Protein AF-A0A3A9JM40-F1 (afdb_monomer_lite)

Sequence (84 aa):
MSALQYAPPLSDLDLAWEITSRVLHE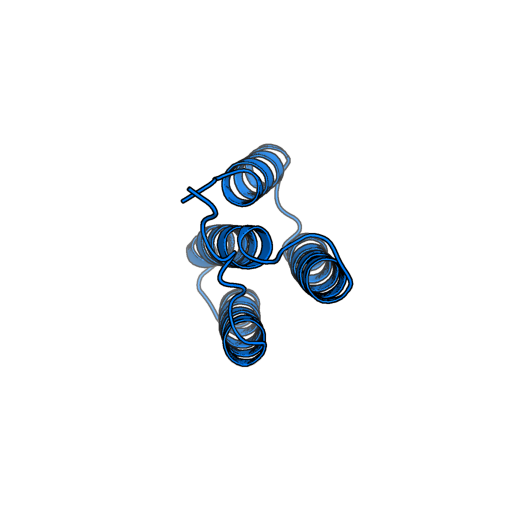GAEDTRMPALCLMACIVAKYPLGVLQDLAEDMLSTFIAEAKPTADEIDLIRYFRASEV

pLDDT: mean 87.58, std 12.85, range [39.94, 96.06]

Foldseek 3Di:
DDDPLDQDDVVVLVVLLVVLVCCLPPNDLVVNLVSLLVLLLNLLSHPPDDVNVVSVVSSVVSCVSNVDDPVSVVSSVVSNPDPD

Organism: NCBI:txid2478470

Radius of gyration: 12.87 Å; chains: 1; bounding box: 39×20×29 Å

Structure (mmCIF, N/CA/C/O backbone):
data_AF-A0A3A9JM40-F1
#
_entry.id   AF-A0A3A9JM40-F1
#
loop_
_atom_site.group_PDB
_atom_site.id
_atom_site.type_symbol
_atom_site.label_atom_id
_atom_site.label_alt_id
_atom_site.label_comp_id
_atom_site.label_asym_id
_atom_site.label_entity_id
_atom_site.label_seq_id
_atom_site.pdbx_PDB_ins_code
_atom_site.Cartn_x
_atom_site.Cartn_y
_atom_site.Cartn_z
_atom_site.occupancy
_atom_site.B_iso_or_equiv
_atom_site.auth_seq_id
_atom_site.auth_comp_id
_atom_site.auth_asym_id
_atom_site.auth_atom_id
_atom_site.pdbx_PDB_model_num
ATOM 1 N N . MET A 1 1 ? -27.158 1.615 13.691 1.00 39.94 1 MET A N 1
ATOM 2 C CA . MET A 1 1 ? -26.449 0.343 13.935 1.00 39.94 1 MET A CA 1
ATOM 3 C C . MET A 1 1 ? -24.975 0.682 14.004 1.00 39.94 1 MET A C 1
ATOM 5 O O . MET A 1 1 ? -24.445 1.129 13.000 1.00 39.94 1 MET A O 1
ATOM 9 N N . SER A 1 2 ? -24.363 0.616 15.188 1.00 47.50 2 SER A N 1
ATOM 10 C CA . SER A 1 2 ? -22.927 0.874 15.324 1.00 47.50 2 SER A CA 1
ATOM 11 C C . SER A 1 2 ? -22.199 -0.359 14.804 1.00 47.50 2 SER A C 1
ATOM 13 O O . SER A 1 2 ? -22.246 -1.405 15.454 1.00 47.50 2 SER A O 1
ATOM 15 N N . ALA A 1 3 ? -21.624 -0.278 13.604 1.00 50.84 3 ALA A N 1
ATOM 16 C CA . ALA A 1 3 ? -20.628 -1.251 13.194 1.00 50.84 3 ALA A CA 1
ATOM 17 C C . ALA A 1 3 ? -19.470 -1.080 14.177 1.00 50.84 3 ALA A C 1
ATOM 19 O O . ALA A 1 3 ? -18.855 -0.017 14.227 1.00 50.84 3 ALA A O 1
ATOM 20 N N . LEU A 1 4 ? -19.231 -2.086 15.019 1.00 50.94 4 LEU A N 1
ATOM 21 C CA . LEU A 1 4 ? -17.956 -2.197 15.713 1.00 50.94 4 LEU A CA 1
ATOM 22 C C . LEU A 1 4 ? -16.889 -2.088 14.621 1.00 50.94 4 LEU A C 1
ATOM 24 O O . LEU A 1 4 ? -16.816 -2.966 13.763 1.00 50.94 4 LEU A O 1
ATOM 28 N N . GLN A 1 5 ? -16.166 -0.966 14.590 1.00 61.91 5 GLN A N 1
ATOM 29 C CA . GLN A 1 5 ? -15.084 -0.739 13.641 1.00 61.91 5 GLN A CA 1
ATOM 30 C C . GLN A 1 5 ? -14.020 -1.790 13.938 1.00 61.91 5 GLN A C 1
ATOM 32 O O . GLN A 1 5 ? -13.252 -1.671 14.891 1.00 61.91 5 GLN A O 1
ATOM 37 N N . TYR A 1 6 ? -14.055 -2.878 13.176 1.00 62.88 6 TYR A N 1
ATOM 38 C CA . TYR A 1 6 ? -13.011 -3.880 13.187 1.00 62.88 6 TYR A CA 1
ATOM 39 C C . TYR A 1 6 ? -11.759 -3.220 12.614 1.00 62.88 6 TYR A C 1
ATOM 41 O O . TYR A 1 6 ? -11.714 -2.906 11.427 1.00 62.88 6 TYR A O 1
ATOM 49 N N . ALA A 1 7 ? -10.773 -2.974 13.471 1.00 62.38 7 ALA A N 1
ATOM 50 C CA . ALA A 1 7 ? -9.429 -2.651 13.027 1.00 62.38 7 ALA A CA 1
ATOM 51 C C . ALA A 1 7 ? -8.685 -3.975 12.784 1.00 62.38 7 ALA A C 1
ATOM 53 O O . ALA A 1 7 ? -8.748 -4.855 13.655 1.00 62.38 7 ALA A O 1
ATOM 54 N N . PRO A 1 8 ? -7.985 -4.139 11.648 1.00 70.50 8 PRO A N 1
ATOM 55 C CA . PRO A 1 8 ? -7.138 -5.303 11.448 1.00 70.50 8 PRO A CA 1
ATOM 56 C C . PRO A 1 8 ? -6.061 -5.364 12.546 1.00 70.50 8 PRO A C 1
ATOM 58 O O . PRO A 1 8 ? -5.568 -4.318 12.988 1.00 70.50 8 PRO A O 1
ATOM 61 N N . PRO A 1 9 ? -5.680 -6.562 13.018 1.00 78.81 9 PRO A N 1
ATOM 62 C CA . PRO A 1 9 ? -4.578 -6.706 13.960 1.00 78.81 9 PRO A CA 1
ATOM 63 C C . PRO A 1 9 ? -3.262 -6.213 13.339 1.00 78.81 9 PRO A C 1
ATOM 65 O O . PRO A 1 9 ? -3.093 -6.200 12.122 1.00 78.81 9 PRO A O 1
ATOM 68 N N . LEU A 1 10 ? -2.297 -5.833 14.181 1.00 78.31 10 LEU A N 1
ATOM 69 C CA . LEU A 1 10 ? -0.976 -5.374 13.726 1.00 78.31 10 LEU A CA 1
ATOM 70 C C . LEU A 1 10 ? -0.248 -6.434 12.875 1.00 78.31 10 LEU A C 1
ATOM 72 O O . LEU A 1 10 ? 0.453 -6.083 11.935 1.00 78.31 10 LEU A O 1
ATOM 76 N N . SER A 1 11 ? -0.501 -7.722 13.138 1.00 84.44 11 SER A N 1
ATOM 77 C CA . SER A 1 11 ? 0.034 -8.840 12.349 1.00 84.44 11 SER A CA 1
ATOM 78 C C . SER A 1 11 ? -0.336 -8.778 10.868 1.00 84.44 11 SER A C 1
ATOM 80 O O . SER A 1 11 ? 0.429 -9.246 10.029 1.00 84.44 11 SER A O 1
ATOM 82 N N . ASP A 1 12 ? -1.501 -8.216 10.542 1.00 83.19 12 ASP A N 1
ATOM 83 C CA . ASP A 1 12 ? -1.967 -8.110 9.161 1.00 83.19 12 ASP A CA 1
ATOM 84 C C . ASP A 1 12 ? -1.236 -6.973 8.433 1.00 83.19 12 ASP A C 1
ATOM 86 O O . ASP A 1 12 ? -0.917 -7.115 7.253 1.00 83.19 12 ASP A O 1
ATOM 90 N N . LEU A 1 13 ? -0.904 -5.884 9.143 1.00 85.56 13 LEU A N 1
ATOM 91 C CA . LEU A 1 13 ? -0.052 -4.809 8.626 1.00 85.56 13 LEU A CA 1
ATOM 92 C C . LEU A 1 13 ? 1.383 -5.294 8.407 1.00 85.56 13 LEU A C 1
ATOM 94 O O . LEU A 1 13 ? 1.958 -5.011 7.361 1.00 85.56 13 LEU A O 1
ATOM 98 N N . ASP A 1 14 ? 1.936 -6.051 9.356 1.00 88.44 14 ASP A N 1
ATOM 99 C CA . ASP A 1 14 ? 3.284 -6.619 9.250 1.00 88.44 14 ASP A CA 1
ATOM 100 C C . ASP A 1 14 ? 3.388 -7.600 8.070 1.00 88.44 14 ASP A C 1
ATOM 102 O O . ASP A 1 14 ? 4.347 -7.559 7.298 1.00 88.44 14 ASP A O 1
ATOM 106 N N . LEU A 1 15 ? 2.373 -8.448 7.868 1.00 90.38 15 LEU A N 1
ATOM 107 C CA . LEU A 1 15 ? 2.319 -9.348 6.716 1.00 90.38 15 LEU A CA 1
ATOM 108 C C . LEU A 1 15 ? 2.180 -8.576 5.396 1.00 90.38 15 LEU A C 1
ATOM 110 O O . LEU A 1 15 ? 2.874 -8.879 4.422 1.00 90.38 15 LEU A O 1
ATOM 114 N N . ALA A 1 16 ? 1.292 -7.577 5.350 1.00 89.88 16 ALA A N 1
ATOM 115 C CA . ALA A 1 16 ? 1.107 -6.733 4.173 1.00 89.88 16 ALA A CA 1
ATOM 116 C C . ALA A 1 16 ? 2.391 -5.966 3.825 1.00 89.88 16 ALA A C 1
ATOM 118 O O . ALA A 1 16 ? 2.754 -5.888 2.648 1.00 89.88 16 ALA A O 1
ATOM 119 N N . TRP A 1 17 ? 3.122 -5.481 4.836 1.00 90.69 17 TRP A N 1
ATOM 120 C CA . TRP A 1 17 ? 4.464 -4.925 4.675 1.00 90.69 17 TRP A CA 1
ATOM 121 C C . TRP A 1 17 ? 5.374 -5.944 4.011 1.00 90.69 17 TRP A C 1
ATOM 123 O O . TRP A 1 17 ? 5.913 -5.661 2.941 1.00 90.69 17 TRP A O 1
ATOM 133 N N . GLU A 1 18 ? 5.585 -7.100 4.644 1.00 94.19 18 GLU A N 1
ATOM 134 C CA . GLU A 1 18 ? 6.578 -8.081 4.206 1.00 94.19 18 GLU A CA 1
ATOM 135 C C . GLU A 1 18 ? 6.362 -8.461 2.739 1.00 94.19 18 GLU A C 1
ATOM 137 O O . GLU A 1 18 ? 7.301 -8.450 1.939 1.00 94.19 18 GLU A O 1
ATOM 142 N N . ILE A 1 19 ? 5.108 -8.715 2.362 1.00 93.56 19 ILE A N 1
ATOM 143 C CA . ILE A 1 19 ? 4.736 -9.047 0.987 1.00 93.56 19 ILE A CA 1
ATOM 144 C C . ILE A 1 19 ? 5.026 -7.875 0.044 1.00 93.56 19 ILE A C 1
ATOM 146 O O . ILE A 1 19 ? 5.666 -8.080 -0.987 1.00 93.56 19 ILE A O 1
ATOM 150 N N . THR A 1 20 ? 4.597 -6.656 0.386 1.00 94.62 20 THR A N 1
ATOM 151 C CA . THR A 1 20 ? 4.804 -5.470 -0.465 1.00 94.62 20 THR A CA 1
ATOM 152 C C . THR A 1 20 ? 6.292 -5.204 -0.682 1.00 94.62 20 THR A C 1
ATOM 154 O O . THR A 1 20 ? 6.727 -5.013 -1.816 1.00 94.62 20 THR A O 1
ATOM 157 N N . SER A 1 21 ? 7.090 -5.293 0.383 1.00 95.06 21 SER A N 1
ATOM 158 C CA . SER A 1 21 ? 8.545 -5.146 0.327 1.00 95.06 21 SER A CA 1
ATOM 159 C C . SER A 1 21 ? 9.181 -6.175 -0.610 1.00 95.06 21 SER A C 1
ATOM 161 O O . SER A 1 21 ? 9.933 -5.807 -1.515 1.00 95.06 21 SER A O 1
ATOM 163 N N . ARG A 1 22 ? 8.830 -7.460 -0.461 1.00 95.56 22 ARG A N 1
ATOM 164 C CA . ARG A 1 22 ? 9.348 -8.534 -1.321 1.00 95.56 22 ARG A CA 1
ATOM 165 C C . ARG A 1 22 ? 8.964 -8.333 -2.781 1.00 95.56 22 ARG A C 1
ATOM 167 O O . ARG A 1 22 ? 9.802 -8.518 -3.655 1.00 95.56 22 ARG A O 1
ATOM 174 N N . VAL A 1 23 ? 7.733 -7.914 -3.064 1.00 95.56 23 VAL A N 1
ATOM 175 C CA . VAL A 1 23 ? 7.295 -7.653 -4.442 1.00 95.56 23 VAL A CA 1
ATOM 176 C C . VAL A 1 23 ? 8.058 -6.481 -5.065 1.00 95.56 23 VAL A C 1
ATOM 178 O O . VAL A 1 23 ? 8.461 -6.572 -6.223 1.00 95.56 23 VAL A O 1
ATOM 181 N N . LEU A 1 24 ? 8.316 -5.404 -4.320 1.00 93.12 24 LEU A N 1
ATOM 182 C CA . LEU A 1 24 ? 9.075 -4.265 -4.845 1.00 93.12 24 LEU A CA 1
ATOM 183 C C . LEU A 1 24 ? 10.524 -4.635 -5.193 1.00 93.12 24 LEU A C 1
ATOM 185 O O . LEU A 1 24 ? 11.012 -4.259 -6.266 1.00 93.12 24 LEU A O 1
ATOM 189 N N . HIS A 1 25 ? 11.176 -5.420 -4.334 1.00 93.75 25 HIS A N 1
ATOM 190 C CA . HIS A 1 25 ? 12.594 -5.763 -4.465 1.00 93.75 25 HIS A CA 1
ATOM 191 C C . HIS A 1 25 ? 12.864 -6.967 -5.377 1.00 93.75 25 HIS A C 1
ATOM 193 O O . HIS A 1 25 ? 13.841 -6.966 -6.125 1.00 93.75 25 HIS A O 1
ATOM 199 N N . GLU A 1 26 ? 12.022 -7.997 -5.310 1.00 95.06 26 GLU A N 1
ATOM 200 C CA . GLU A 1 26 ? 12.258 -9.308 -5.936 1.00 95.06 26 GLU A CA 1
ATOM 201 C C . GLU A 1 26 ? 11.219 -9.651 -7.014 1.00 95.06 26 GLU A C 1
ATOM 203 O O . GLU A 1 26 ? 11.441 -10.553 -7.823 1.00 95.06 26 GLU A O 1
ATOM 208 N N . GLY A 1 27 ? 10.073 -8.966 -7.013 1.00 90.50 27 GLY A N 1
ATOM 209 C CA . GLY A 1 27 ? 8.964 -9.225 -7.924 1.00 90.50 27 GLY A CA 1
ATOM 210 C C . GLY A 1 27 ? 9.191 -8.700 -9.341 1.00 90.50 27 GLY A C 1
ATOM 211 O O . GLY A 1 27 ? 10.068 -7.876 -9.610 1.00 90.50 27 GLY A O 1
ATOM 212 N N . ALA A 1 28 ? 8.352 -9.174 -10.263 1.00 93.00 28 ALA A N 1
ATOM 213 C CA . ALA A 1 28 ? 8.287 -8.625 -11.611 1.00 93.00 28 ALA A CA 1
ATOM 214 C C . ALA A 1 28 ? 7.735 -7.189 -11.578 1.00 93.00 28 ALA A C 1
ATOM 216 O O . ALA A 1 28 ? 6.911 -6.844 -10.729 1.00 93.00 28 ALA A O 1
ATOM 217 N N . GLU A 1 29 ? 8.196 -6.335 -12.490 1.00 89.94 29 GLU A N 1
ATOM 218 C CA . GLU A 1 29 ? 7.879 -4.901 -12.475 1.00 89.94 29 GLU A CA 1
ATOM 219 C C . GLU A 1 29 ? 6.366 -4.621 -12.533 1.00 89.94 29 GLU A C 1
ATOM 221 O O . GLU A 1 29 ? 5.866 -3.751 -11.822 1.00 89.94 29 GLU A O 1
ATOM 226 N N . ASP A 1 30 ? 5.621 -5.433 -13.280 1.00 91.75 30 ASP A N 1
ATOM 227 C CA . ASP A 1 30 ? 4.163 -5.375 -13.418 1.00 91.75 30 ASP A CA 1
ATOM 228 C C . ASP A 1 30 ? 3.392 -5.743 -12.136 1.00 91.75 30 ASP A C 1
ATOM 230 O O . ASP A 1 30 ? 2.216 -5.408 -11.998 1.00 91.75 30 ASP A O 1
ATOM 234 N N . THR A 1 31 ? 4.046 -6.384 -11.164 1.00 93.38 31 THR A N 1
ATOM 235 C CA . THR A 1 31 ? 3.437 -6.752 -9.873 1.00 93.38 31 THR A CA 1
ATOM 236 C C . THR A 1 31 ? 3.571 -5.671 -8.801 1.00 93.38 31 THR A C 1
ATOM 238 O O . THR A 1 31 ? 2.835 -5.690 -7.811 1.00 93.38 31 THR A O 1
ATOM 241 N N . ARG A 1 32 ? 4.446 -4.680 -9.013 1.00 93.81 32 ARG A N 1
ATOM 242 C CA . ARG A 1 32 ? 4.719 -3.602 -8.050 1.00 93.81 32 ARG A CA 1
ATOM 243 C C . ARG A 1 32 ? 3.502 -2.722 -7.801 1.00 93.81 32 ARG A C 1
ATOM 245 O O . ARG A 1 32 ? 3.158 -2.456 -6.652 1.00 93.81 32 ARG A O 1
ATOM 252 N N . MET A 1 33 ? 2.820 -2.315 -8.871 1.00 95.06 33 MET A N 1
ATOM 253 C CA . MET A 1 33 ? 1.648 -1.452 -8.760 1.00 95.06 33 MET A CA 1
ATOM 254 C C . MET A 1 33 ? 0.477 -2.159 -8.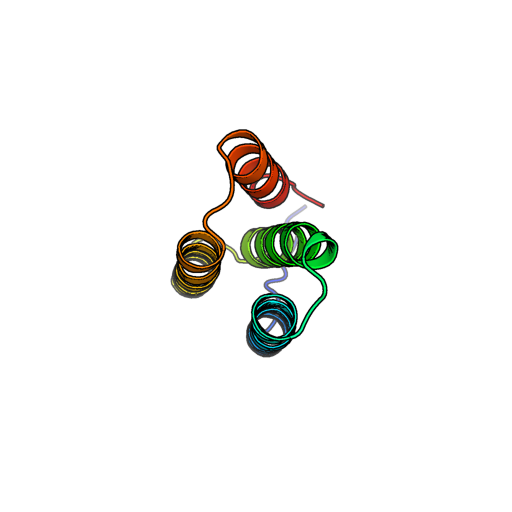039 1.00 95.06 33 MET A C 1
ATOM 256 O O . MET A 1 33 ? -0.035 -1.621 -7.057 1.00 95.06 33 MET A O 1
ATOM 260 N N . PRO A 1 34 ? 0.089 -3.399 -8.400 1.00 94.44 34 PRO A N 1
ATOM 261 C CA . PRO A 1 34 ? -0.874 -4.165 -7.608 1.00 94.44 34 PRO A CA 1
ATOM 262 C C . PRO A 1 34 ? -0.514 -4.281 -6.119 1.00 94.44 34 PRO A C 1
ATOM 264 O O . PRO A 1 34 ? -1.399 -4.139 -5.278 1.00 94.44 34 PRO A O 1
ATOM 267 N N . ALA A 1 35 ? 0.763 -4.495 -5.778 1.00 95.19 35 ALA A N 1
ATOM 268 C CA . ALA A 1 35 ? 1.195 -4.590 -4.383 1.00 95.19 35 ALA A CA 1
ATOM 269 C C . ALA A 1 35 ? 0.989 -3.276 -3.610 1.00 95.19 35 ALA A C 1
ATOM 271 O O . ALA A 1 35 ? 0.434 -3.296 -2.513 1.00 95.19 35 ALA A O 1
ATOM 272 N N . LEU A 1 36 ? 1.346 -2.131 -4.200 1.00 96.00 36 LEU A N 1
ATOM 273 C CA . LEU A 1 36 ? 1.103 -0.815 -3.596 1.00 96.00 36 LEU A CA 1
ATOM 274 C C . LEU A 1 36 ? -0.397 -0.526 -3.422 1.00 96.00 36 LEU A C 1
ATOM 276 O O . LEU A 1 36 ? -0.804 -0.009 -2.383 1.00 96.00 36 LEU A O 1
ATOM 280 N N . CYS A 1 37 ? -1.231 -0.892 -4.399 1.00 95.44 37 CYS A N 1
ATOM 281 C CA . CYS A 1 37 ? -2.686 -0.743 -4.297 1.00 95.44 37 CYS A CA 1
ATOM 282 C C . CYS A 1 37 ? -3.282 -1.623 -3.187 1.00 95.44 37 CYS A C 1
ATOM 284 O O . CYS A 1 37 ? -4.143 -1.169 -2.437 1.00 95.44 37 CYS A O 1
ATOM 286 N N . LEU A 1 38 ? -2.811 -2.867 -3.044 1.00 92.44 38 LEU A N 1
ATOM 287 C CA . LEU A 1 38 ? -3.237 -3.754 -1.959 1.00 92.44 38 LEU A CA 1
ATOM 288 C C . LEU A 1 38 ? -2.820 -3.208 -0.593 1.00 92.44 38 LEU A C 1
ATOM 290 O O . LEU A 1 38 ? -3.639 -3.188 0.324 1.00 92.44 38 LEU A O 1
ATOM 294 N N . MET A 1 39 ? -1.585 -2.715 -0.470 1.00 94.19 39 MET A N 1
ATOM 295 C CA . MET A 1 39 ? -1.118 -2.048 0.744 1.00 94.19 39 MET A CA 1
ATOM 296 C C . MET A 1 39 ? -2.015 -0.853 1.086 1.00 94.19 39 MET A C 1
ATOM 298 O O . MET A 1 39 ? -2.465 -0.732 2.221 1.00 94.19 39 MET A O 1
ATOM 302 N N . ALA A 1 40 ? -2.375 -0.028 0.100 1.00 94.94 40 ALA A N 1
ATOM 303 C CA . ALA A 1 40 ? -3.291 1.096 0.278 1.00 94.94 40 ALA A CA 1
ATOM 304 C C . ALA A 1 40 ? -4.684 0.683 0.784 1.00 94.94 40 ALA A C 1
ATOM 306 O O . ALA A 1 40 ? -5.231 1.343 1.668 1.00 94.94 40 ALA A O 1
ATOM 307 N N . CYS A 1 41 ? -5.234 -0.436 0.301 1.00 92.50 41 CYS A N 1
ATOM 308 C CA . CYS A 1 41 ? -6.475 -0.997 0.845 1.00 92.50 41 CYS A CA 1
ATOM 309 C C . CYS A 1 41 ? -6.333 -1.458 2.299 1.00 92.50 41 CYS A C 1
ATOM 311 O O . CYS A 1 41 ? -7.288 -1.359 3.065 1.00 92.50 41 CYS A O 1
ATOM 313 N N . ILE A 1 42 ? -5.173 -1.991 2.690 1.00 90.94 42 ILE A N 1
ATOM 314 C CA . ILE A 1 42 ? -4.918 -2.379 4.082 1.00 90.94 42 ILE A CA 1
ATOM 315 C C . ILE A 1 42 ? -4.836 -1.138 4.971 1.00 90.94 42 ILE A C 1
ATOM 317 O O . ILE A 1 42 ? -5.503 -1.102 6.003 1.00 90.94 42 ILE A O 1
ATOM 321 N N . VAL A 1 43 ? -4.112 -0.097 4.545 1.00 92.00 43 VAL A N 1
ATOM 322 C CA . VAL A 1 43 ? -4.043 1.189 5.262 1.00 92.00 43 VAL A CA 1
ATOM 323 C C . VAL A 1 43 ? -5.440 1.778 5.485 1.00 92.00 43 VAL A C 1
ATOM 325 O O . VAL A 1 43 ? -5.756 2.197 6.598 1.00 92.00 43 VAL A O 1
ATOM 328 N N . ALA A 1 44 ? -6.310 1.735 4.469 1.00 91.88 44 ALA A N 1
ATOM 329 C CA . ALA A 1 44 ? -7.677 2.259 4.537 1.00 91.88 44 ALA A CA 1
ATOM 330 C C . ALA A 1 44 ? -8.553 1.610 5.628 1.00 91.88 44 ALA A C 1
ATOM 332 O O . ALA A 1 44 ? -9.531 2.210 6.073 1.00 91.88 44 ALA A O 1
ATOM 333 N N . LYS A 1 45 ? -8.207 0.399 6.086 1.00 89.50 45 LYS A N 1
ATOM 334 C CA . LYS A 1 45 ? -8.956 -0.329 7.123 1.00 89.50 45 LYS A CA 1
ATOM 335 C C . LYS A 1 45 ? -8.602 0.098 8.545 1.00 89.50 45 LYS A C 1
ATOM 337 O O . LYS A 1 45 ? -9.316 -0.270 9.480 1.00 89.50 45 LYS A O 1
ATOM 342 N N . TYR A 1 46 ? -7.517 0.847 8.737 1.00 87.06 46 TYR A N 1
ATOM 343 C CA . TYR A 1 46 ? -7.138 1.333 10.058 1.00 87.06 46 TYR A CA 1
ATOM 344 C C . TYR A 1 46 ? -7.937 2.594 10.422 1.00 87.06 46 TYR A C 1
ATOM 346 O O . TYR A 1 46 ? -7.972 3.548 9.642 1.00 87.06 46 TYR A O 1
ATOM 354 N N . PRO A 1 47 ? -8.582 2.636 11.604 1.00 87.12 47 PRO A N 1
ATOM 355 C CA . PRO A 1 47 ? -9.265 3.836 12.068 1.00 87.12 47 PRO A CA 1
ATOM 356 C C . PRO A 1 47 ? -8.258 4.951 12.376 1.00 87.12 47 PRO A C 1
ATOM 358 O O . PRO A 1 47 ? -7.119 4.672 12.753 1.00 87.12 47 PRO A O 1
ATOM 361 N N . LEU A 1 48 ? -8.718 6.205 12.286 1.00 87.69 48 LEU A N 1
ATOM 362 C CA . LEU A 1 48 ? -7.915 7.390 12.604 1.00 87.69 48 LEU A CA 1
ATOM 363 C C . LEU A 1 48 ? -7.195 7.246 13.952 1.00 87.69 48 LEU A C 1
ATOM 365 O O . LEU A 1 48 ? -7.829 7.011 14.984 1.00 87.69 48 LEU A O 1
ATOM 369 N N . GLY A 1 49 ? -5.874 7.421 13.935 1.00 89.19 49 GLY A N 1
ATOM 370 C CA . GLY A 1 49 ? -5.010 7.331 15.107 1.00 89.19 49 GLY A CA 1
ATOM 371 C C . GLY A 1 49 ? -3.642 6.735 14.780 1.00 89.19 49 GLY A C 1
ATOM 372 O O . GLY A 1 49 ? -3.305 6.508 13.624 1.00 89.19 49 GLY A O 1
ATOM 373 N N . VAL A 1 50 ? -2.880 6.413 15.829 1.00 89.81 50 VAL A N 1
ATOM 374 C CA . VAL A 1 50 ? -1.463 6.010 15.734 1.00 89.81 50 VAL A CA 1
ATOM 375 C C . VAL A 1 50 ? -1.219 4.843 14.769 1.00 89.81 50 VAL A C 1
ATOM 377 O O . VAL A 1 50 ? -0.204 4.813 14.083 1.00 89.81 50 VAL A O 1
ATOM 380 N N . LEU A 1 51 ? -2.136 3.872 14.708 1.00 88.31 51 LEU A N 1
ATOM 381 C CA . LEU A 1 51 ? -1.990 2.723 13.808 1.00 88.31 51 LEU A CA 1
ATOM 382 C C . LEU A 1 51 ? -2.206 3.097 12.340 1.00 88.31 51 LEU A C 1
ATOM 384 O O . LEU A 1 51 ? -1.527 2.546 11.479 1.00 88.31 51 LEU A O 1
ATOM 388 N N . GLN A 1 52 ? -3.117 4.030 12.054 1.00 91.19 52 GLN A N 1
ATOM 389 C CA . GLN A 1 52 ? -3.276 4.545 10.700 1.00 91.19 52 GLN A CA 1
ATOM 390 C C . GLN A 1 52 ? -2.060 5.381 10.302 1.00 91.19 52 GLN A C 1
ATOM 392 O O . GLN A 1 52 ? -1.550 5.182 9.209 1.00 91.19 52 GLN A O 1
ATOM 397 N N . ASP A 1 53 ? -1.559 6.244 11.191 1.00 92.62 53 ASP A N 1
ATOM 398 C CA . ASP A 1 53 ? -0.364 7.054 10.920 1.00 92.62 53 ASP A CA 1
ATOM 399 C C . ASP A 1 53 ? 0.837 6.159 10.570 1.00 92.62 53 ASP A C 1
ATOM 401 O O . ASP A 1 53 ? 1.498 6.366 9.556 1.00 92.62 53 ASP A O 1
ATOM 405 N N . LEU A 1 54 ? 1.054 5.090 11.346 1.00 91.31 54 LEU A N 1
ATOM 406 C CA . LEU A 1 54 ? 2.096 4.100 11.069 1.00 91.31 54 LEU A CA 1
ATOM 407 C C . LEU A 1 54 ? 1.907 3.426 9.700 1.00 91.31 54 LEU A C 1
ATOM 409 O O . LEU A 1 54 ? 2.862 3.280 8.938 1.00 91.31 54 LEU A O 1
ATOM 413 N N . ALA A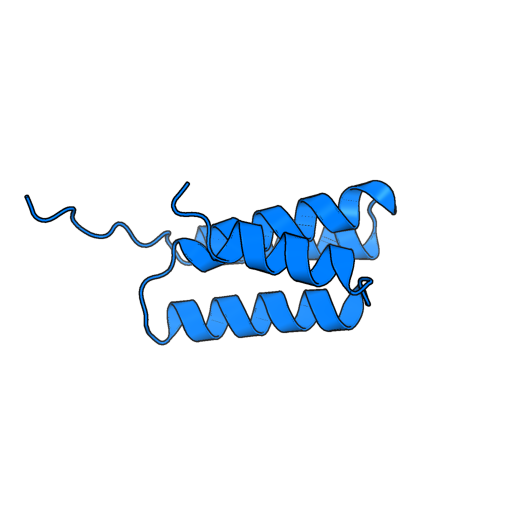 1 55 ? 0.680 3.012 9.383 1.00 91.62 55 ALA A N 1
ATOM 414 C CA . ALA A 1 55 ? 0.371 2.356 8.119 1.00 91.62 55 ALA A CA 1
ATOM 415 C C . ALA A 1 55 ? 0.564 3.301 6.910 1.00 91.62 55 ALA A C 1
ATOM 417 O O . ALA A 1 55 ? 1.086 2.879 5.875 1.00 91.62 55 ALA A O 1
ATOM 418 N N . GLU A 1 56 ? 0.205 4.581 7.048 1.00 94.00 56 GLU A N 1
ATOM 419 C CA . GLU A 1 56 ? 0.412 5.632 6.041 1.00 94.00 56 GLU A CA 1
ATOM 420 C C . GLU A 1 56 ? 1.900 5.949 5.830 1.00 94.00 56 GLU A C 1
ATOM 422 O O . GLU A 1 56 ? 2.344 6.093 4.687 1.00 94.00 56 GLU A O 1
ATOM 427 N N . ASP A 1 57 ? 2.692 6.005 6.904 1.00 95.12 57 ASP A N 1
ATOM 428 C CA . ASP A 1 57 ? 4.144 6.214 6.832 1.00 95.12 57 ASP A CA 1
ATOM 429 C C . ASP A 1 57 ? 4.836 5.068 6.079 1.00 95.12 57 ASP A C 1
ATOM 431 O O . ASP A 1 57 ? 5.714 5.280 5.230 1.00 95.12 57 ASP A O 1
ATOM 435 N N . MET A 1 58 ? 4.399 3.835 6.337 1.00 92.19 58 MET A N 1
ATOM 436 C CA . MET A 1 58 ? 4.894 2.649 5.643 1.00 92.19 58 MET A CA 1
ATOM 437 C C . MET A 1 58 ? 4.538 2.671 4.154 1.00 92.19 58 MET A C 1
ATOM 439 O O . MET A 1 58 ? 5.414 2.491 3.306 1.00 92.19 58 MET A O 1
ATOM 443 N N . LEU A 1 59 ? 3.274 2.943 3.815 1.00 95.12 59 LEU A N 1
ATOM 444 C CA . LEU A 1 59 ? 2.847 3.076 2.422 1.00 95.12 59 LEU A CA 1
ATOM 445 C C . LEU A 1 59 ? 3.620 4.194 1.706 1.00 95.12 59 LEU A C 1
ATOM 447 O O . LEU A 1 59 ? 4.083 4.003 0.582 1.00 95.12 59 LEU A O 1
ATOM 451 N N . SER A 1 60 ? 3.823 5.334 2.368 1.00 95.56 60 SER A N 1
ATOM 452 C CA . SER A 1 60 ? 4.580 6.467 1.823 1.00 95.56 60 SER A CA 1
ATOM 453 C C . SER A 1 60 ? 6.034 6.105 1.524 1.00 95.56 60 SER A C 1
ATOM 455 O O . SER A 1 60 ? 6.576 6.529 0.501 1.00 95.56 60 SER A O 1
ATOM 457 N N . THR A 1 61 ? 6.653 5.276 2.368 1.00 95.38 61 THR A N 1
ATOM 458 C CA . THR A 1 61 ? 8.013 4.766 2.144 1.00 95.38 61 THR A CA 1
ATOM 459 C C . THR A 1 61 ? 8.081 3.929 0.866 1.00 95.38 61 THR A C 1
ATOM 461 O O . THR A 1 61 ? 8.942 4.165 0.019 1.00 95.38 61 THR A O 1
ATOM 464 N N . PHE A 1 62 ? 7.126 3.018 0.670 1.00 95.12 62 PHE A N 1
ATOM 465 C CA . PHE A 1 62 ? 7.062 2.193 -0.536 1.00 95.12 62 PHE A CA 1
ATOM 466 C C . PHE A 1 62 ? 6.766 2.993 -1.807 1.00 95.12 62 PHE A C 1
ATOM 468 O O . PHE A 1 62 ? 7.359 2.728 -2.852 1.00 95.12 62 PHE A O 1
ATOM 475 N N . ILE A 1 63 ? 5.898 4.006 -1.732 1.00 95.94 63 ILE A N 1
ATOM 476 C CA . ILE A 1 63 ? 5.635 4.916 -2.856 1.00 95.94 63 ILE A CA 1
ATOM 477 C C . ILE A 1 63 ? 6.913 5.673 -3.239 1.00 95.94 63 ILE A C 1
ATOM 479 O O . ILE A 1 63 ? 7.251 5.760 -4.420 1.00 95.94 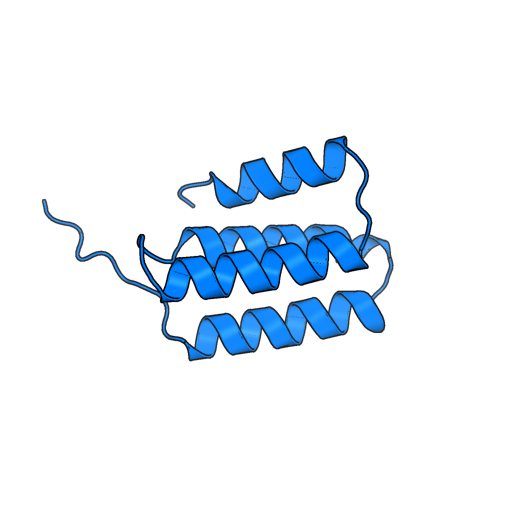63 ILE A O 1
ATOM 483 N N . ALA A 1 64 ? 7.644 6.205 -2.256 1.00 94.69 64 ALA A N 1
ATOM 484 C CA . ALA A 1 64 ? 8.887 6.932 -2.504 1.00 94.69 64 ALA A CA 1
ATOM 485 C C . ALA A 1 64 ? 9.961 6.043 -3.156 1.00 94.69 64 ALA A C 1
ATOM 487 O O . ALA A 1 64 ? 10.709 6.506 -4.021 1.00 94.69 64 ALA A O 1
ATOM 488 N N . GLU A 1 65 ? 10.019 4.770 -2.766 1.00 93.38 65 GLU A N 1
ATOM 489 C CA . GLU A 1 65 ? 10.935 3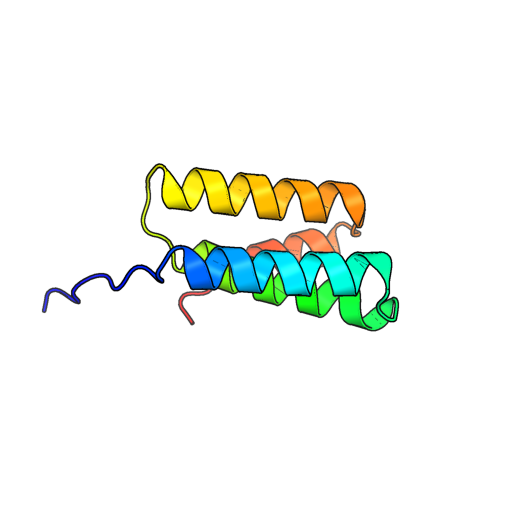.783 -3.332 1.00 93.38 65 GLU A CA 1
ATOM 490 C C . GLU A 1 65 ? 10.560 3.397 -4.770 1.00 93.38 65 GLU A C 1
ATOM 492 O O . GLU A 1 65 ? 11.410 3.430 -5.663 1.00 93.38 65 GLU A O 1
ATOM 497 N N . ALA A 1 66 ? 9.281 3.089 -5.005 1.00 92.44 66 ALA A N 1
ATOM 498 C CA . ALA A 1 66 ? 8.775 2.632 -6.295 1.00 92.44 66 ALA A CA 1
ATOM 499 C C . ALA A 1 66 ? 8.771 3.726 -7.373 1.00 92.44 66 ALA A C 1
ATOM 501 O O . ALA A 1 66 ? 8.790 3.405 -8.559 1.00 92.44 66 ALA A O 1
ATOM 502 N N . LYS A 1 67 ? 8.770 5.008 -6.972 1.00 93.00 67 LYS A N 1
ATOM 503 C CA . LYS A 1 67 ? 8.729 6.184 -7.863 1.00 93.00 67 LYS A CA 1
ATOM 504 C C . LYS A 1 67 ? 7.628 6.088 -8.938 1.00 93.00 67 LYS A C 1
ATOM 506 O O . LYS A 1 67 ? 7.933 6.239 -10.124 1.00 93.00 67 LYS A O 1
ATOM 511 N N . PRO A 1 68 ? 6.365 5.850 -8.540 1.00 93.06 68 PRO A N 1
ATOM 512 C CA . PRO A 1 68 ? 5.259 5.749 -9.477 1.00 93.06 68 PRO A CA 1
ATOM 513 C C . PRO A 1 68 ? 5.040 7.058 -10.242 1.00 93.06 68 PRO A C 1
ATOM 515 O O . PRO A 1 68 ? 5.345 8.159 -9.773 1.00 93.06 68 PRO A O 1
ATOM 518 N N . THR A 1 69 ? 4.469 6.925 -11.430 1.00 95.81 69 THR A N 1
ATOM 519 C CA . THR A 1 69 ? 3.937 8.022 -12.238 1.00 95.81 69 THR A CA 1
ATOM 520 C C . THR A 1 69 ? 2.754 8.711 -11.545 1.00 95.81 69 THR A C 1
ATOM 522 O O . THR A 1 69 ? 2.201 8.220 -10.562 1.00 95.81 69 THR A O 1
ATOM 525 N N . ALA A 1 70 ? 2.337 9.871 -12.059 1.00 95.19 70 ALA A N 1
ATOM 526 C CA . ALA A 1 70 ? 1.196 10.602 -11.502 1.00 95.19 70 ALA A CA 1
ATOM 527 C C . ALA A 1 70 ? -0.104 9.775 -11.531 1.00 95.19 70 ALA A C 1
ATOM 529 O O . ALA A 1 70 ? -0.807 9.717 -10.524 1.00 95.19 70 ALA A O 1
ATOM 530 N N . ASP A 1 71 ? -0.371 9.081 -12.641 1.00 95.75 71 ASP A N 1
ATOM 531 C CA . ASP A 1 71 ? -1.563 8.240 -12.802 1.00 95.75 71 ASP A CA 1
ATOM 532 C C . ASP A 1 71 ? -1.568 7.072 -11.801 1.00 95.75 71 ASP A C 1
ATOM 534 O O . ASP A 1 71 ? -2.596 6.731 -11.218 1.00 95.75 71 ASP A O 1
ATOM 538 N N . GLU A 1 72 ? -0.397 6.486 -11.552 1.00 95.50 72 GLU A N 1
ATOM 539 C CA . GLU A 1 72 ? -0.207 5.427 -10.561 1.00 95.50 72 GLU A CA 1
ATOM 540 C C . GLU A 1 72 ? -0.411 5.934 -9.126 1.00 95.50 72 GLU A C 1
ATOM 542 O O . GLU A 1 72 ? -1.048 5.258 -8.318 1.00 95.50 72 GLU A O 1
ATOM 547 N N . ILE A 1 73 ? 0.053 7.146 -8.803 1.00 96.06 73 ILE A N 1
ATOM 548 C CA . ILE A 1 73 ? -0.214 7.788 -7.505 1.00 96.06 73 ILE A CA 1
ATOM 549 C C . ILE A 1 73 ? -1.716 8.014 -7.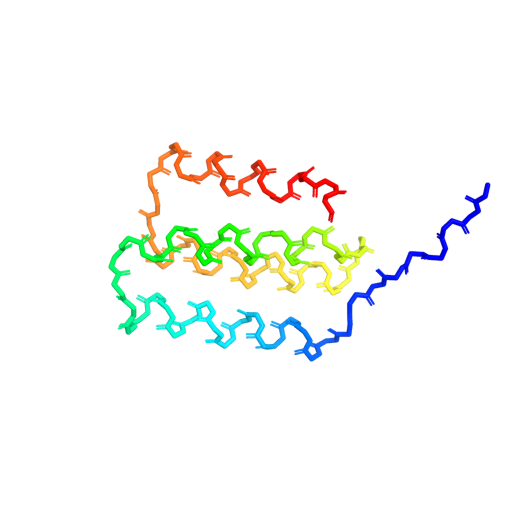310 1.00 96.06 73 ILE A C 1
ATOM 551 O O . ILE A 1 73 ? -2.246 7.755 -6.226 1.00 96.06 73 ILE A O 1
ATOM 555 N N . ASP A 1 74 ? -2.413 8.488 -8.340 1.00 95.38 74 ASP A N 1
ATOM 556 C CA . ASP A 1 74 ? -3.857 8.704 -8.268 1.00 95.38 74 ASP A CA 1
ATOM 557 C C . ASP A 1 74 ? -4.620 7.381 -8.126 1.00 95.38 74 ASP A C 1
ATOM 559 O O . ASP A 1 74 ? -5.590 7.308 -7.366 1.00 95.38 74 ASP A O 1
ATOM 563 N N . LEU A 1 75 ? -4.127 6.305 -8.743 1.00 95.06 75 LEU A N 1
ATOM 564 C CA . LEU A 1 75 ? -4.658 4.961 -8.539 1.00 95.06 75 LEU A CA 1
ATOM 565 C C . LEU A 1 75 ? -4.466 4.479 -7.091 1.00 95.06 75 LEU A C 1
ATOM 567 O O . LEU A 1 75 ? -5.419 3.998 -6.480 1.00 95.06 75 LEU A O 1
ATOM 571 N N . ILE A 1 76 ? -3.281 4.658 -6.499 1.00 95.56 76 ILE A N 1
ATOM 572 C CA . ILE A 1 76 ? -3.026 4.318 -5.085 1.00 95.56 76 ILE A CA 1
ATOM 573 C C . ILE A 1 76 ? -3.991 5.071 -4.165 1.00 95.56 76 ILE A C 1
ATOM 575 O O . ILE A 1 76 ? -4.603 4.480 -3.274 1.00 95.56 76 ILE A O 1
ATOM 579 N N . ARG A 1 77 ? -4.164 6.378 -4.397 1.00 94.00 77 ARG A N 1
ATOM 580 C CA . ARG A 1 77 ? -5.095 7.221 -3.633 1.00 94.00 77 ARG A CA 1
ATOM 581 C C . ARG A 1 77 ? -6.535 6.744 -3.760 1.00 94.00 77 ARG A C 1
ATOM 583 O O . ARG A 1 77 ? -7.258 6.761 -2.767 1.00 94.00 77 ARG A O 1
ATOM 590 N N . TYR A 1 78 ? -6.941 6.310 -4.952 1.00 93.62 78 TYR A N 1
ATOM 591 C CA . TYR A 1 78 ? -8.262 5.736 -5.179 1.00 93.62 78 TYR A CA 1
ATOM 592 C C . TYR A 1 78 ? -8.483 4.481 -4.322 1.00 93.62 78 TYR A C 1
ATOM 594 O O . TYR A 1 78 ? -9.490 4.397 -3.622 1.00 93.62 78 TYR A O 1
ATOM 602 N N . PHE A 1 79 ? -7.525 3.547 -4.297 1.00 92.69 79 PHE A N 1
ATOM 603 C CA . PHE A 1 79 ? -7.614 2.347 -3.455 1.00 92.69 79 PHE A CA 1
ATOM 604 C C . PHE A 1 79 ? -7.589 2.667 -1.954 1.00 92.69 79 PHE A C 1
ATOM 606 O O . PHE A 1 79 ? -8.316 2.039 -1.188 1.00 92.69 79 PHE A O 1
ATOM 613 N N . ARG A 1 80 ? -6.827 3.686 -1.540 1.00 89.88 80 ARG A N 1
ATOM 614 C CA . ARG A 1 80 ? -6.791 4.188 -0.155 1.00 89.88 80 ARG A CA 1
ATOM 615 C C . ARG A 1 80 ? -8.108 4.833 0.287 1.00 89.88 80 ARG A C 1
ATOM 617 O O . ARG A 1 80 ? -8.438 4.816 1.465 1.00 89.88 80 ARG A O 1
ATOM 624 N N . ALA A 1 81 ? -8.849 5.438 -0.638 1.00 86.38 81 ALA A N 1
ATOM 625 C CA . ALA A 1 81 ? -10.162 6.027 -0.373 1.00 86.38 81 ALA A CA 1
ATOM 626 C C . ALA A 1 81 ? -11.313 5.012 -0.487 1.00 86.38 81 ALA A C 1
ATOM 628 O O . ALA A 1 81 ? -12.472 5.372 -0.281 1.00 86.38 81 ALA A O 1
ATOM 629 N N . SER A 1 82 ? -11.016 3.770 -0.866 1.00 74.25 82 SER A N 1
ATOM 630 C CA . SER A 1 82 ? -12.026 2.765 -1.157 1.00 74.25 82 SER A CA 1
ATOM 631 C C . SER A 1 82 ? -12.503 2.083 0.128 1.00 74.25 82 SER A C 1
ATOM 633 O O . SER A 1 82 ? -11.708 1.487 0.849 1.00 74.25 82 SER A O 1
ATOM 635 N N . GLU A 1 83 ? -13.808 2.149 0.403 1.00 57.06 83 GLU A N 1
ATOM 636 C CA . GLU A 1 83 ? -14.463 1.494 1.552 1.00 57.06 83 GLU A CA 1
ATOM 637 C C . GLU A 1 83 ? -14.700 -0.021 1.329 1.00 57.06 83 GLU A C 1
ATOM 639 O O . GLU A 1 83 ? -15.728 -0.547 1.756 1.00 57.06 83 GLU A O 1
ATOM 644 N N . VAL A 1 84 ? -13.810 -0.718 0.603 1.00 49.97 84 VAL A N 1
ATOM 645 C CA . VAL A 1 84 ? -14.013 -2.136 0.216 1.00 49.97 84 VAL A CA 1
ATOM 646 C C . VAL A 1 84 ? -13.983 -3.084 1.411 1.00 49.97 84 VAL A C 1
ATOM 648 O O . VAL A 1 84 ? -12.988 -3.063 2.177 1.00 49.97 84 VAL A O 1
#

Secondary structure (DSSP, 8-state):
------PPPHHHHHHHHHHHHHHHHHS-HHHHHHHHHHHHHHHHTSPTTHHHHHHHHHHHHHHHHH---HHHHHHHHHHHT---